Protein AF-A0A524NB80-F1 (afdb_monomer)

pLDDT: mean 94.78, std 6.12, range [60.34, 98.38]

Radius of gyration: 12.1 Å; Cα contacts (8 Å, |Δi|>4): 89; chains: 1; bounding box: 29×21×28 Å

Mean predicted aligned error: 2.84 Å

Solvent-accessible surface area (backbone atoms only — not comparable to full-atom values): 3983 Å² total; per-residue (Å²): 132,77,40,30,37,41,35,28,47,80,86,38,70,68,58,45,58,48,50,51,52,52,48,63,75,64,72,43,93,54,54,40,83,42,46,58,86,75,63,47,72,71,62,62,69,67,42,77,40,80,44,81,50,77,68,74,37,95,97,72,39,71,75,130

Foldseek 3Di:
DFAEEEEEAPVDDPLVVVLVVVCVVVVDPSYYYHHNVPDDPVRVVSGPYYHYTWDADDPGDTDD

Secondary structure (DSSP, 8-state):
---EEEEE-TT-HHHHHHHHHHHHHHT-TTEEEEETTT--HHHHHT-SEEEEE---BTTTBPP-

Nearest PDB structures (foldseek):
  3esz-assembly2_B  TM=8.929E-01  e=1.056E-02  Nostoc sp. PCC 7119
  2v5v-assembly2_B  TM=8.978E-01  e=2.200E-02  Nostoc sp. PCC 7119
  2kqu-assembly1_A  TM=5.952E-01  e=1.576E-02  Nostoc sp. PCC 7119
  8fkv-assembly1_NS  TM=5.259E-01  e=7.282E+00  Homo sapiens

Structure (mmCIF, N/CA/C/O backbone):
data_AF-A0A524NB80-F1
#
_entry.id   AF-A0A524NB80-F1
#
loop_
_atom_site.group_PDB
_atom_site.id
_atom_site.type_symbol
_atom_site.label_atom_id
_atom_site.label_alt_id
_atom_site.label_comp_id
_atom_site.label_asym_id
_atom_site.label_entity_id
_atom_site.label_seq_id
_atom_site.pdbx_PDB_ins_code
_atom_site.Cartn_x
_atom_site.Cartn_y
_atom_site.Cartn_z
_atom_site.occupancy
_atom_site.B_iso_or_equiv
_atom_site.auth_seq_id
_atom_site.auth_comp_id
_atom_site.auth_asym_id
_atom_site.auth_atom_id
_atom_site.pdbx_PDB_model_num
ATOM 1 N N . MET A 1 1 ? -15.875 3.609 13.639 1.00 60.34 1 MET A N 1
ATOM 2 C CA . MET A 1 1 ? -15.821 3.460 12.169 1.00 60.34 1 MET A CA 1
ATOM 3 C C . MET A 1 1 ? -14.571 2.671 11.854 1.00 60.34 1 MET A C 1
ATOM 5 O O . MET A 1 1 ? -13.554 2.962 12.469 1.00 60.34 1 MET A O 1
ATOM 9 N N . ASN A 1 2 ? -14.671 1.659 10.991 1.00 79.44 2 ASN A N 1
ATOM 10 C CA . ASN A 1 2 ? -13.554 0.755 10.719 1.00 79.44 2 ASN A CA 1
ATOM 11 C C . ASN A 1 2 ? -12.551 1.437 9.781 1.00 79.44 2 ASN A C 1
ATOM 13 O O . ASN A 1 2 ? -12.930 1.775 8.654 1.00 79.44 2 ASN A O 1
ATOM 17 N N . LYS A 1 3 ? -11.304 1.630 10.219 1.00 90.62 3 LYS A N 1
ATOM 18 C CA . LYS A 1 3 ? -10.268 2.286 9.407 1.00 90.62 3 LYS A CA 1
ATOM 19 C C . LYS A 1 3 ? -9.768 1.326 8.331 1.00 90.62 3 LYS A C 1
ATOM 21 O O . LYS A 1 3 ? -9.393 0.196 8.643 1.00 90.62 3 LYS A O 1
ATOM 26 N N . THR A 1 4 ? -9.750 1.777 7.079 1.00 96.19 4 THR A N 1
ATOM 27 C CA . THR A 1 4 ? -9.239 0.986 5.952 1.00 96.19 4 THR A CA 1
ATOM 28 C C . THR A 1 4 ? -8.016 1.665 5.367 1.00 96.19 4 THR A C 1
ATOM 30 O O . THR A 1 4 ? -8.058 2.861 5.087 1.00 96.19 4 THR A O 1
ATOM 33 N N . ALA A 1 5 ? -6.956 0.902 5.127 1.00 97.88 5 ALA A N 1
ATOM 34 C CA . ALA A 1 5 ? -5.774 1.403 4.437 1.00 97.88 5 ALA A CA 1
ATOM 35 C C . ALA A 1 5 ? -5.620 0.764 3.056 1.00 97.88 5 ALA A C 1
ATOM 37 O O . ALA A 1 5 ? -5.774 -0.450 2.902 1.00 97.88 5 ALA A O 1
ATOM 38 N N . ILE A 1 6 ? -5.263 1.583 2.066 1.00 98.25 6 ILE A N 1
ATOM 39 C CA . ILE A 1 6 ? -4.618 1.133 0.834 1.00 98.25 6 ILE A CA 1
ATOM 40 C C . ILE A 1 6 ? -3.123 1.378 1.010 1.00 98.25 6 ILE A C 1
ATOM 42 O O . ILE A 1 6 ? -2.681 2.525 1.063 1.00 98.25 6 ILE A O 1
ATOM 46 N N . ILE A 1 7 ? -2.352 0.301 1.103 1.00 98.06 7 ILE A N 1
ATOM 47 C CA . ILE A 1 7 ? -0.918 0.355 1.383 1.00 98.06 7 ILE A CA 1
ATOM 48 C C . ILE A 1 7 ? -0.158 -0.037 0.121 1.00 98.06 7 ILE A C 1
ATOM 50 O O . ILE A 1 7 ? -0.372 -1.123 -0.422 1.00 98.06 7 ILE A O 1
ATOM 54 N N . TYR A 1 8 ? 0.713 0.847 -0.361 1.00 97.75 8 TYR A N 1
ATOM 55 C CA . TYR A 1 8 ? 1.564 0.614 -1.530 1.00 97.75 8 TYR A CA 1
ATOM 56 C C . TYR A 1 8 ? 2.829 1.479 -1.459 1.00 97.75 8 TYR A C 1
ATOM 58 O O . TYR A 1 8 ? 2.866 2.466 -0.730 1.00 97.75 8 TYR A O 1
ATOM 66 N N . SER A 1 9 ? 3.869 1.137 -2.223 1.00 96.31 9 SER A N 1
ATOM 67 C CA . SER A 1 9 ? 5.062 1.993 -2.351 1.00 96.31 9 SER A CA 1
ATOM 68 C C . SER A 1 9 ? 4.743 3.226 -3.198 1.00 96.31 9 SER A C 1
ATOM 70 O O . SER A 1 9 ? 4.357 3.106 -4.369 1.00 96.31 9 SER A O 1
ATOM 72 N N . PHE A 1 10 ? 4.943 4.424 -2.650 1.00 95.88 10 PHE A N 1
ATOM 73 C CA . PHE A 1 10 ? 4.678 5.675 -3.373 1.00 95.88 10 PHE A CA 1
ATOM 74 C C . PHE A 1 10 ? 5.659 5.912 -4.536 1.00 95.88 10 PHE A C 1
ATOM 76 O O . PHE A 1 10 ? 5.358 6.684 -5.450 1.00 95.88 10 PHE A O 1
ATOM 83 N N . ASN A 1 11 ? 6.766 5.165 -4.592 1.00 94.44 11 ASN A N 1
ATOM 84 C CA . ASN A 1 11 ? 7.685 5.149 -5.731 1.00 94.44 11 ASN A CA 1
ATOM 85 C C . ASN A 1 11 ? 7.104 4.434 -6.968 1.00 94.44 11 ASN A C 1
ATOM 87 O O . ASN A 1 11 ? 7.619 4.558 -8.087 1.00 94.44 11 ASN A O 1
ATOM 91 N N . THR A 1 12 ? 5.992 3.706 -6.821 1.00 94.69 12 THR A N 1
ATOM 92 C CA . THR A 1 12 ? 5.370 2.955 -7.917 1.00 94.69 12 THR A CA 1
ATOM 93 C C . THR A 1 12 ? 4.334 3.784 -8.687 1.00 94.69 12 THR A C 1
ATOM 95 O O . THR A 1 12 ? 3.258 4.133 -8.208 1.00 94.69 12 THR A O 1
ATOM 98 N N . LYS A 1 13 ? 4.607 4.055 -9.971 1.00 94.56 13 LYS A N 1
ATOM 99 C CA . LYS A 1 13 ? 3.732 4.916 -10.795 1.00 94.56 13 LYS A CA 1
ATOM 100 C C . LYS A 1 13 ? 2.366 4.302 -11.114 1.00 94.56 13 LYS A C 1
ATOM 102 O O . LYS A 1 13 ? 1.349 4.986 -11.056 1.00 94.56 13 LYS A O 1
ATOM 107 N N . LYS A 1 14 ? 2.334 3.039 -11.556 1.00 97.69 14 LYS A N 1
ATOM 108 C CA . LYS A 1 14 ? 1.084 2.399 -12.011 1.00 97.69 14 LYS A CA 1
ATOM 109 C C . LYS A 1 14 ? 0.216 1.967 -10.834 1.00 97.69 14 LYS A C 1
ATOM 111 O O . LYS A 1 14 ? -0.981 2.216 -10.873 1.00 97.69 14 LYS A O 1
ATOM 116 N N . THR A 1 15 ? 0.814 1.383 -9.800 1.00 98.06 15 THR A N 1
ATOM 117 C CA . THR A 1 15 ? 0.090 0.978 -8.591 1.00 98.06 15 THR A CA 1
ATOM 118 C C . THR A 1 15 ? -0.498 2.190 -7.880 1.00 98.06 15 THR A C 1
ATOM 120 O O . THR A 1 15 ? -1.681 2.149 -7.573 1.00 98.06 15 THR A O 1
ATOM 123 N N . GLY A 1 16 ? 0.241 3.303 -7.758 1.00 97.69 16 GLY A N 1
ATOM 124 C CA . GLY A 1 16 ? -0.310 4.548 -7.209 1.00 97.69 16 GLY A CA 1
ATOM 125 C C . GLY A 1 16 ? -1.533 5.063 -7.972 1.00 97.69 16 GLY A C 1
ATOM 126 O O . GLY A 1 16 ? -2.559 5.346 -7.368 1.00 97.69 16 GLY A O 1
ATOM 127 N N . LYS A 1 17 ? -1.506 5.068 -9.313 1.00 98.25 17 LYS A N 1
ATOM 128 C CA . LYS A 1 17 ? -2.695 5.433 -10.113 1.00 98.25 17 LYS A CA 1
ATOM 129 C C . LYS A 1 17 ? -3.897 4.519 -9.870 1.00 98.25 17 LYS A C 1
ATOM 131 O O . LYS A 1 17 ? -5.031 4.969 -9.983 1.00 98.25 17 LYS A O 1
ATOM 136 N N . ILE A 1 18 ? -3.667 3.231 -9.621 1.00 98.38 18 ILE A N 1
ATOM 137 C CA . ILE A 1 18 ? -4.748 2.293 -9.305 1.00 98.38 18 ILE A CA 1
ATOM 138 C C . ILE A 1 18 ? -5.237 2.496 -7.869 1.00 98.38 18 ILE A C 1
ATOM 140 O O . ILE A 1 18 ? -6.441 2.452 -7.659 1.00 98.38 18 ILE A O 1
ATOM 144 N N . ALA A 1 19 ? -4.349 2.776 -6.913 1.00 98.06 19 ALA A N 1
ATOM 145 C CA . ALA A 1 19 ? -4.713 3.095 -5.535 1.00 98.06 19 ALA A CA 1
ATOM 146 C C . ALA A 1 19 ? -5.624 4.331 -5.458 1.00 98.06 19 ALA A C 1
ATOM 148 O O . ALA A 1 19 ? -6.671 4.264 -4.820 1.00 98.06 19 ALA A O 1
ATOM 149 N N . GLU A 1 20 ? -5.285 5.403 -6.181 1.00 97.44 20 GLU A N 1
ATOM 150 C CA . GLU A 1 20 ? -6.129 6.603 -6.284 1.00 97.44 20 GLU A CA 1
ATOM 151 C C . GLU A 1 20 ? -7.496 6.282 -6.893 1.00 97.44 20 GLU A C 1
ATOM 153 O O . GLU A 1 20 ? -8.522 6.616 -6.316 1.00 97.44 20 GLU A O 1
ATOM 158 N N . ARG A 1 21 ? -7.536 5.531 -8.002 1.00 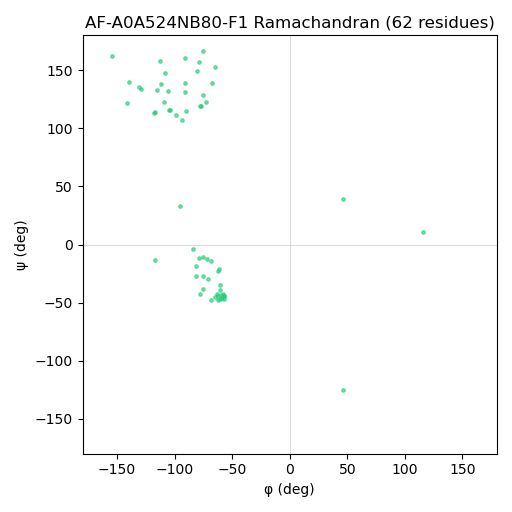98.06 21 ARG A N 1
ATOM 159 C CA . ARG A 1 21 ? -8.809 5.115 -8.613 1.00 98.06 21 ARG A CA 1
ATOM 160 C C . ARG A 1 21 ? -9.662 4.260 -7.679 1.00 98.06 21 ARG A C 1
ATOM 162 O O . ARG A 1 21 ? -10.873 4.406 -7.671 1.00 98.06 21 ARG A O 1
ATOM 169 N N . ILE A 1 22 ? -9.054 3.353 -6.911 1.00 97.75 22 ILE A N 1
ATOM 170 C CA . ILE A 1 22 ? -9.780 2.572 -5.901 1.00 97.75 22 ILE A CA 1
ATOM 171 C C . ILE A 1 22 ? -10.351 3.525 -4.848 1.00 97.75 22 ILE A C 1
ATOM 173 O O . ILE A 1 22 ? -11.531 3.426 -4.534 1.00 97.75 22 ILE A O 1
ATOM 177 N N . LYS A 1 23 ? -9.549 4.462 -4.330 1.00 96.44 23 LYS A N 1
ATOM 178 C CA . LYS A 1 23 ? -10.009 5.450 -3.348 1.00 96.44 23 LYS A CA 1
ATOM 179 C C . LYS A 1 23 ? -11.191 6.276 -3.872 1.00 96.44 23 LYS A C 1
ATOM 181 O O . LYS A 1 23 ? -12.180 6.407 -3.160 1.00 96.44 23 LYS A O 1
ATOM 186 N N . GLU A 1 24 ? -11.096 6.780 -5.102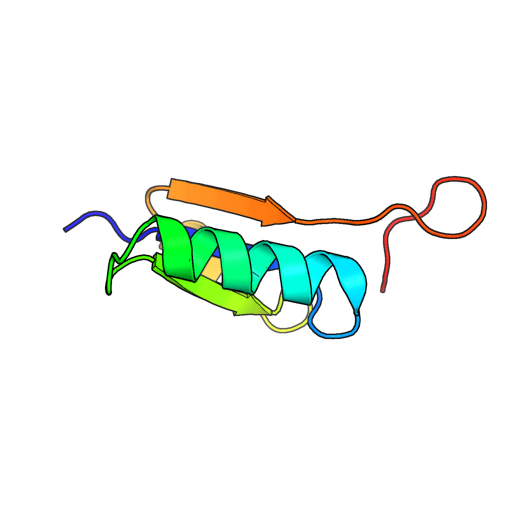 1.00 96.81 24 GLU A N 1
ATOM 187 C CA . GLU A 1 24 ? -12.151 7.549 -5.777 1.00 96.81 24 GLU A CA 1
ATOM 188 C C . GLU A 1 24 ? -13.450 6.743 -5.937 1.00 96.81 24 GLU A C 1
ATOM 190 O O . GLU A 1 24 ? -14.525 7.265 -5.671 1.00 96.81 24 GLU A O 1
ATOM 195 N N . GLU A 1 25 ? -13.368 5.467 -6.327 1.00 97.31 25 GLU A N 1
ATOM 196 C CA . GLU A 1 25 ? -14.550 4.610 -6.525 1.00 97.31 25 GLU A CA 1
ATOM 197 C C . GLU A 1 25 ? -15.251 4.223 -5.216 1.00 97.31 25 GLU A C 1
ATOM 199 O O . GLU A 1 25 ? -16.459 3.990 -5.202 1.00 97.31 25 GLU A O 1
ATOM 204 N N . PHE A 1 26 ? -14.509 4.125 -4.110 1.00 94.75 26 PHE A N 1
ATOM 205 C CA . PHE A 1 26 ? -15.108 3.857 -2.802 1.00 94.75 26 PHE A CA 1
ATOM 206 C C . PHE A 1 26 ? -15.813 5.084 -2.210 1.00 94.75 26 PHE A C 1
ATOM 208 O O . PHE A 1 26 ? -16.729 4.886 -1.413 1.00 94.75 26 PHE A O 1
ATOM 215 N N . ASP A 1 27 ? -15.385 6.303 -2.570 1.00 92.19 27 ASP A N 1
ATOM 216 C CA . ASP A 1 27 ? -15.912 7.577 -2.046 1.00 92.19 27 ASP A CA 1
ATOM 217 C C . ASP A 1 27 ? -16.050 7.570 -0.503 1.00 92.19 27 ASP A C 1
ATOM 219 O O . ASP A 1 27 ? -17.040 8.019 0.073 1.00 92.19 27 ASP A O 1
ATOM 223 N N . ASP A 1 28 ? -15.065 6.969 0.183 1.00 90.38 28 ASP A N 1
ATOM 224 C CA . ASP A 1 28 ? -15.050 6.767 1.639 1.00 90.38 28 ASP A CA 1
ATOM 225 C C . ASP A 1 28 ? -13.879 7.526 2.276 1.00 90.38 28 ASP A C 1
ATOM 227 O O . ASP A 1 28 ? -12.710 7.170 2.106 1.00 90.38 28 ASP A O 1
ATOM 231 N N . ASP A 1 29 ? -14.194 8.537 3.087 1.00 88.56 29 ASP A N 1
ATOM 232 C CA . ASP A 1 29 ? -13.206 9.329 3.830 1.00 88.56 29 ASP A CA 1
ATOM 233 C C . ASP A 1 29 ? -12.372 8.496 4.824 1.00 88.56 29 ASP A C 1
ATOM 235 O O . ASP A 1 29 ? -11.274 8.898 5.213 1.00 88.56 29 ASP A O 1
ATOM 239 N N . ASN A 1 30 ? -12.854 7.317 5.235 1.00 91.56 30 ASN A N 1
ATOM 240 C CA . ASN A 1 30 ? -12.133 6.413 6.141 1.00 91.56 30 ASN A CA 1
ATOM 241 C C . ASN A 1 30 ? -11.130 5.505 5.418 1.00 91.56 30 ASN A C 1
ATOM 243 O O . ASN A 1 30 ? -10.436 4.722 6.078 1.00 91.56 30 ASN A O 1
ATOM 247 N N . LEU A 1 31 ? -11.075 5.578 4.084 1.00 95.19 31 LEU A N 1
ATOM 248 C CA . LEU A 1 31 ? -10.124 4.867 3.244 1.00 95.19 31 LEU A CA 1
ATOM 249 C C . LEU A 1 31 ? -8.909 5.759 2.981 1.00 95.19 31 LEU A C 1
ATOM 251 O O . LEU A 1 31 ? -8.973 6.718 2.208 1.00 95.19 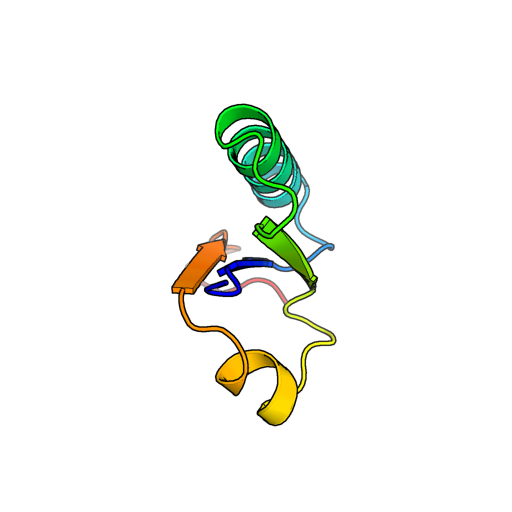31 LEU A O 1
ATOM 255 N N . ILE A 1 32 ? -7.784 5.444 3.616 1.00 96.06 32 ILE A N 1
ATOM 256 C CA . ILE A 1 32 ? -6.564 6.253 3.522 1.00 96.06 32 ILE A CA 1
ATOM 257 C C . ILE A 1 32 ? -5.479 5.562 2.694 1.00 96.06 32 ILE A C 1
ATOM 259 O O . ILE A 1 32 ? -5.385 4.336 2.678 1.00 96.06 32 ILE A O 1
ATOM 263 N N . LEU A 1 33 ? -4.663 6.356 1.999 1.00 97.56 33 LEU A N 1
ATOM 264 C CA . LEU A 1 33 ? -3.480 5.871 1.289 1.00 97.56 33 LEU A CA 1
ATOM 265 C C . LEU A 1 33 ? -2.284 5.951 2.230 1.00 97.56 33 LEU A C 1
ATOM 267 O O . LEU A 1 33 ? -2.065 6.997 2.839 1.00 97.56 33 LEU A O 1
ATOM 271 N N . VAL A 1 34 ? -1.518 4.869 2.335 1.00 97.81 34 VAL A N 1
ATOM 272 C CA . VAL A 1 34 ? -0.353 4.794 3.222 1.00 97.81 34 VAL A CA 1
ATOM 273 C C . VAL A 1 34 ? 0.855 4.293 2.441 1.00 97.81 34 VAL A C 1
ATOM 275 O O . VAL A 1 34 ? 0.758 3.324 1.681 1.00 97.81 34 VAL A O 1
ATOM 278 N N . ASN A 1 35 ? 1.991 4.964 2.623 1.00 97.38 35 ASN A N 1
ATOM 279 C CA . ASN A 1 35 ? 3.236 4.594 1.969 1.00 97.38 35 ASN A CA 1
ATOM 280 C C . ASN A 1 35 ? 3.860 3.375 2.660 1.00 97.38 35 ASN A C 1
ATOM 282 O O . ASN A 1 35 ? 4.213 3.430 3.836 1.00 97.38 35 ASN A O 1
ATOM 286 N N . ALA A 1 36 ? 4.021 2.282 1.916 1.00 96.56 36 ALA A N 1
ATOM 287 C CA . ALA A 1 36 ? 4.589 1.033 2.423 1.00 96.56 36 ALA A CA 1
ATOM 288 C C . ALA A 1 36 ? 6.047 1.171 2.900 1.00 96.56 36 ALA A C 1
ATOM 290 O O . ALA A 1 36 ? 6.495 0.367 3.710 1.00 96.56 36 ALA A O 1
ATOM 291 N N . GLU A 1 37 ? 6.778 2.172 2.405 1.00 94.12 37 GLU A N 1
ATOM 292 C CA . GLU A 1 37 ? 8.190 2.403 2.742 1.00 94.12 37 GLU A CA 1
ATOM 293 C C . GLU A 1 37 ? 8.383 3.142 4.074 1.00 94.12 37 GLU A C 1
ATOM 295 O O . GLU A 1 37 ? 9.467 3.114 4.651 1.00 94.12 37 GLU A O 1
ATOM 300 N N . GLU A 1 38 ? 7.337 3.810 4.563 1.00 96.06 38 GLU A N 1
ATOM 301 C CA . GLU A 1 38 ? 7.404 4.688 5.739 1.00 96.06 38 GLU A CA 1
ATOM 302 C C . GLU A 1 38 ? 6.522 4.196 6.896 1.00 96.06 38 GLU A C 1
ATOM 304 O O . GLU A 1 38 ? 6.661 4.676 8.022 1.00 96.06 38 GLU A O 1
ATOM 309 N N . ILE A 1 39 ? 5.624 3.241 6.636 1.00 96.62 39 ILE A N 1
ATOM 310 C CA . ILE A 1 39 ? 4.677 2.732 7.628 1.00 96.62 39 ILE A CA 1
ATOM 311 C C . ILE A 1 39 ? 5.383 1.956 8.748 1.00 96.62 39 ILE A C 1
ATOM 313 O O . ILE A 1 39 ? 6.279 1.142 8.519 1.00 96.62 39 ILE A O 1
ATOM 317 N N . THR A 1 40 ? 4.936 2.176 9.983 1.00 97.88 40 THR A N 1
ATOM 318 C CA . THR A 1 40 ? 5.393 1.411 11.152 1.00 97.88 40 THR A CA 1
ATOM 319 C C . THR A 1 40 ? 4.516 0.182 11.405 1.00 97.88 40 THR A C 1
ATOM 321 O O . THR A 1 40 ? 3.366 0.124 10.975 1.00 97.88 40 THR A O 1
ATOM 324 N N . GLU A 1 41 ? 5.027 -0.799 12.154 1.00 97.31 41 GLU A N 1
ATOM 325 C CA . GLU A 1 41 ? 4.241 -1.972 12.569 1.00 97.31 41 GLU A CA 1
ATOM 326 C C . GLU A 1 41 ? 2.991 -1.575 13.373 1.00 97.31 41 GLU A C 1
ATOM 328 O O .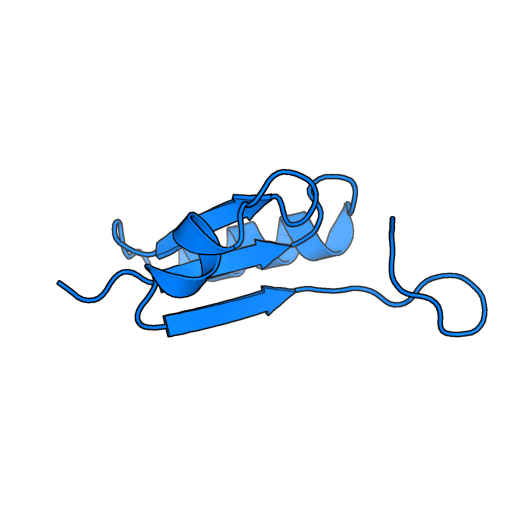 GLU A 1 41 ? 1.904 -2.095 13.124 1.00 97.31 41 GLU A O 1
ATOM 333 N N . GLU A 1 42 ? 3.127 -0.619 14.297 1.00 97.56 42 GLU A N 1
ATOM 334 C CA . GLU A 1 42 ? 2.010 -0.129 15.113 1.00 97.56 42 GLU A CA 1
ATOM 335 C C . GLU A 1 42 ? 0.916 0.507 14.247 1.00 97.56 42 GLU A C 1
ATOM 337 O O . GLU A 1 42 ? -0.268 0.214 14.421 1.00 97.56 42 GLU A O 1
ATOM 342 N N . GLU A 1 43 ? 1.303 1.329 13.269 1.00 96.81 43 GLU A N 1
ATOM 343 C CA . GLU A 1 43 ? 0.359 1.931 12.330 1.00 96.81 43 GLU A CA 1
ATOM 344 C C . GLU A 1 43 ? -0.314 0.870 11.453 1.00 96.81 43 GLU A C 1
ATOM 346 O O . GLU A 1 43 ? -1.541 0.873 11.337 1.00 96.81 43 GLU A O 1
ATOM 351 N N . PHE A 1 44 ? 0.452 -0.081 10.906 1.00 96.81 44 PHE A N 1
ATOM 352 C CA . PHE A 1 44 ? -0.075 -1.177 10.088 1.00 96.81 44 PHE A CA 1
ATOM 353 C C . PHE A 1 44 ? -1.134 -1.998 10.840 1.00 96.81 44 PHE A C 1
ATOM 355 O O . PHE A 1 44 ? -2.195 -2.297 10.291 1.00 96.81 44 PHE A O 1
ATOM 362 N N . LEU A 1 45 ? -0.873 -2.330 12.108 1.00 96.75 45 LEU A N 1
ATOM 363 C CA . LEU A 1 45 ? -1.781 -3.111 12.954 1.00 96.75 45 LEU A CA 1
ATOM 364 C C . LEU A 1 45 ? -2.995 -2.315 13.460 1.00 96.75 45 LEU A C 1
ATOM 366 O O . LEU A 1 45 ? -3.931 -2.908 13.994 1.00 96.75 45 LEU A O 1
ATOM 370 N N . SER A 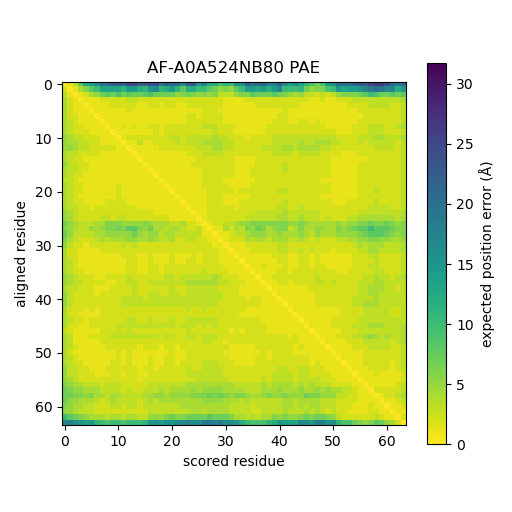1 46 ? -3.007 -0.989 13.295 1.00 96.00 46 SER A N 1
ATOM 371 C CA . SER A 1 46 ? -4.114 -0.128 13.730 1.00 96.00 46 SER A CA 1
ATOM 372 C C . SER A 1 46 ? -5.326 -0.128 12.784 1.00 96.00 46 SER A C 1
ATOM 374 O O . SER A 1 46 ? -6.381 0.406 13.141 1.00 96.00 46 SER A O 1
ATOM 376 N N . PHE A 1 47 ? -5.190 -0.697 11.581 1.00 96.94 47 PHE A N 1
ATOM 377 C CA . PHE A 1 47 ? -6.251 -0.755 10.574 1.00 96.94 47 PHE A CA 1
ATOM 378 C C . PHE A 1 47 ? -7.094 -2.026 10.694 1.00 96.94 47 PHE A C 1
ATOM 380 O O . PHE A 1 47 ? -6.574 -3.129 10.834 1.00 96.94 47 PHE A O 1
ATOM 387 N N . ASP A 1 48 ? -8.411 -1.888 10.535 1.00 96.44 48 ASP A N 1
ATOM 388 C CA . ASP A 1 48 ? -9.343 -3.022 10.565 1.00 96.44 48 ASP A CA 1
ATOM 389 C C . ASP A 1 48 ? -9.393 -3.771 9.225 1.00 96.44 48 ASP A C 1
ATOM 391 O O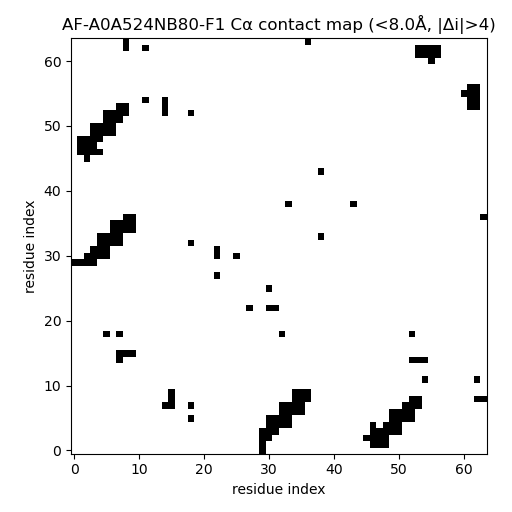 . ASP A 1 48 ? -9.769 -4.943 9.155 1.00 96.44 48 ASP A O 1
ATOM 395 N N . ARG A 1 49 ? -9.098 -3.064 8.128 1.00 96.44 49 ARG A N 1
ATOM 396 C CA . ARG A 1 49 ? -9.208 -3.555 6.750 1.00 96.44 49 ARG A CA 1
ATOM 397 C C . ARG A 1 49 ? -8.022 -3.061 5.932 1.00 96.44 49 ARG A C 1
ATOM 399 O O . ARG A 1 49 ? -7.631 -1.901 6.040 1.00 96.44 49 ARG A O 1
ATOM 406 N N . LEU A 1 50 ? -7.493 -3.929 5.075 1.00 97.62 50 LEU A N 1
ATOM 407 C CA . LEU A 1 50 ? -6.289 -3.656 4.294 1.00 97.62 50 LEU A CA 1
ATOM 408 C C . LEU A 1 50 ? -6.504 -3.987 2.815 1.00 97.62 50 LEU A C 1
ATOM 410 O O . LEU A 1 50 ? -7.021 -5.051 2.475 1.00 97.62 50 LEU A O 1
ATOM 414 N N . ILE A 1 51 ? -6.046 -3.092 1.944 1.00 97.94 51 ILE A N 1
ATOM 415 C CA . ILE A 1 51 ? -5.854 -3.313 0.510 1.00 97.94 51 ILE A CA 1
ATOM 416 C C . ILE A 1 51 ? -4.357 -3.142 0.246 1.00 97.94 51 ILE A C 1
ATOM 418 O O . ILE A 1 51 ? -3.820 -2.049 0.403 1.00 97.94 51 ILE A O 1
ATOM 422 N N . LEU A 1 52 ? -3.667 -4.218 -0.131 1.00 97.94 52 LEU A N 1
ATOM 423 C CA . LEU A 1 52 ? -2.214 -4.209 -0.319 1.00 97.94 52 LEU A CA 1
ATOM 424 C C . LEU A 1 52 ? -1.880 -4.181 -1.812 1.00 97.94 52 LEU A C 1
ATOM 426 O O . LEU A 1 52 ? -2.204 -5.112 -2.550 1.00 97.94 52 LEU A O 1
ATOM 430 N N . GLY A 1 53 ? -1.253 -3.096 -2.260 1.00 97.62 53 GLY A N 1
ATOM 431 C CA . GLY A 1 53 ? -0.858 -2.884 -3.645 1.00 97.62 53 GLY A CA 1
ATOM 432 C C . GLY A 1 53 ? 0.642 -3.064 -3.822 1.00 97.62 53 GLY A C 1
ATOM 433 O O . GLY A 1 53 ? 1.429 -2.264 -3.324 1.00 97.62 53 GLY A O 1
ATOM 434 N N . VAL A 1 54 ? 1.047 -4.071 -4.598 1.00 97.12 54 VAL A N 1
ATOM 435 C CA . VAL A 1 54 ? 2.460 -4.298 -4.905 1.00 97.12 54 VAL A CA 1
ATOM 436 C C . VAL A 1 54 ? 2.636 -4.740 -6.363 1.00 97.12 54 VAL A C 1
ATOM 438 O O . VAL A 1 54 ? 2.001 -5.701 -6.797 1.00 97.12 54 VAL A O 1
ATOM 441 N N . PRO A 1 55 ? 3.421 -4.015 -7.179 1.00 96.75 55 PRO A N 1
ATOM 442 C CA . PRO A 1 55 ? 3.861 -4.515 -8.472 1.00 96.75 55 PRO A CA 1
ATOM 443 C C . PRO A 1 55 ? 4.969 -5.562 -8.301 1.00 96.75 55 PRO A C 1
ATOM 445 O O . PRO A 1 55 ? 5.597 -5.653 -7.255 1.00 96.75 55 PRO A O 1
ATOM 448 N N . THR A 1 56 ? 5.260 -6.299 -9.366 1.00 96.38 56 THR A N 1
ATOM 449 C CA . THR A 1 56 ? 6.447 -7.158 -9.453 1.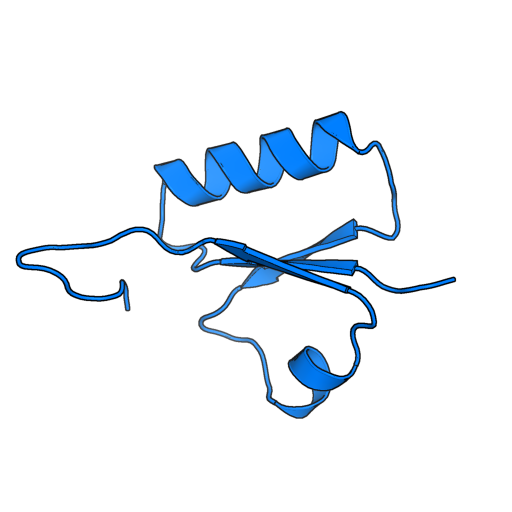00 96.38 56 THR A CA 1
ATOM 450 C C . THR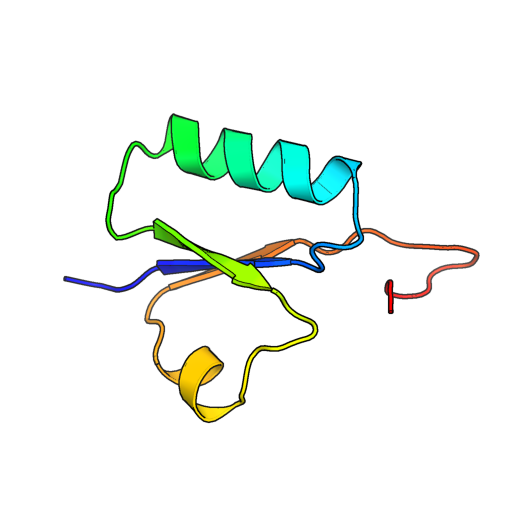 A 1 56 ? 7.473 -6.498 -10.367 1.00 96.38 56 THR A C 1
ATOM 452 O O . THR A 1 56 ? 7.110 -6.020 -11.447 1.00 96.38 56 THR A O 1
ATOM 455 N N . TRP A 1 57 ? 8.730 -6.429 -9.933 1.00 93.50 57 TRP A N 1
ATOM 456 C CA . TRP A 1 57 ? 9.856 -5.849 -10.671 1.0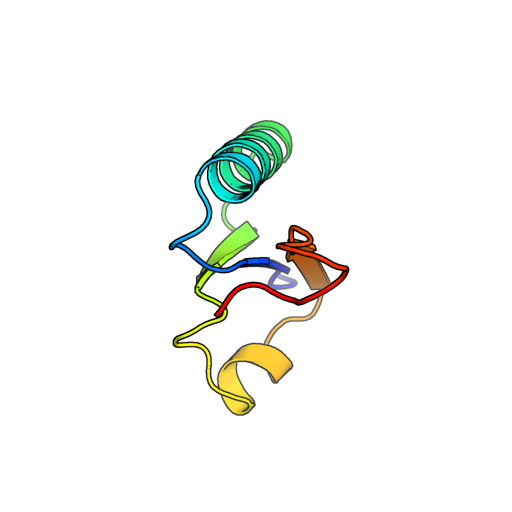0 93.50 57 TRP A CA 1
ATOM 457 C C . TRP A 1 57 ? 10.871 -6.926 -11.075 1.00 93.50 57 TRP A C 1
ATOM 459 O O . TRP A 1 57 ? 10.915 -8.006 -10.489 1.00 93.50 57 TRP A O 1
ATOM 469 N N . PHE A 1 58 ? 11.668 -6.621 -12.104 1.00 92.88 58 PHE A N 1
ATOM 470 C CA . PHE A 1 58 ? 12.724 -7.495 -12.634 1.00 92.88 58 PHE A CA 1
ATOM 471 C C . PHE A 1 58 ? 12.249 -8.949 -12.829 1.00 92.88 58 PHE A C 1
ATOM 473 O O . PHE A 1 58 ? 11.230 -9.165 -13.488 1.00 92.88 58 PHE A O 1
ATOM 480 N N . ASP A 1 59 ? 12.951 -9.921 -12.244 1.00 95.81 59 ASP A N 1
ATOM 481 C CA . ASP A 1 59 ? 12.688 -11.359 -12.378 1.00 95.81 59 ASP A CA 1
ATOM 482 C C . ASP A 1 59 ? 11.816 -11.924 -11.238 1.00 95.81 59 ASP A C 1
ATOM 484 O O . ASP A 1 59 ? 11.967 -13.077 -10.833 1.00 95.81 59 ASP A O 1
ATOM 488 N N . GLY A 1 60 ? 10.878 -11.127 -10.710 1.00 95.75 60 GLY A N 1
ATOM 489 C CA . GLY A 1 60 ? 9.935 -11.575 -9.673 1.00 95.75 60 GLY A CA 1
ATOM 490 C C . GLY A 1 60 ? 10.066 -10.867 -8.324 1.00 95.75 60 GLY A C 1
ATOM 491 O O . GLY A 1 60 ? 9.470 -11.306 -7.343 1.00 95.75 60 GLY A O 1
ATOM 492 N N . GLU A 1 61 ? 10.840 -9.791 -8.261 1.00 94.94 61 GLU A N 1
ATOM 493 C CA . GLU A 1 61 ? 11.141 -9.056 -7.037 1.00 94.94 61 GLU A CA 1
ATOM 494 C C . GLU A 1 61 ? 9.993 -8.126 -6.627 1.00 94.94 61 GLU A C 1
ATOM 496 O O . GLU A 1 61 ? 9.179 -7.688 -7.448 1.00 94.94 61 GLU A O 1
ATOM 501 N N . LEU A 1 62 ? 9.945 -7.796 -5.337 1.00 92.81 62 LEU A N 1
ATOM 502 C CA . LEU A 1 62 ? 9.116 -6.704 -4.834 1.00 92.81 62 LEU A CA 1
ATOM 503 C C . LEU A 1 62 ? 9.835 -5.366 -5.074 1.00 92.81 62 LEU A C 1
ATOM 505 O O . LEU A 1 62 ? 11.066 -5.331 -5.073 1.00 92.81 62 LEU A O 1
ATOM 509 N N . PRO A 1 63 ? 9.099 -4.264 -5.290 1.00 87.00 63 PRO A N 1
ATOM 510 C CA . PRO A 1 63 ? 9.693 -2.937 -5.328 1.00 87.00 63 PRO A CA 1
ATOM 511 C C . PRO A 1 63 ? 10.263 -2.571 -3.956 1.00 87.00 63 PRO A C 1
ATOM 513 O O . PRO A 1 63 ? 9.773 -3.044 -2.927 1.00 87.00 63 PRO A O 1
ATOM 516 N N . ASN A 1 64 ? 11.280 -1.717 -3.987 1.00 71.69 64 ASN A N 1
ATOM 517 C CA . ASN A 1 64 ? 11.951 -1.168 -2.813 1.00 71.69 64 ASN A CA 1
ATOM 518 C C . ASN A 1 64 ? 11.326 0.166 -2.412 1.00 71.69 64 ASN A C 1
ATOM 520 O O . ASN A 1 64 ? 11.020 0.946 -3.349 1.00 71.69 64 ASN A O 1
#

Sequence (64 aa):
MNKTAIIYSFNTKKTGKIAERIKEEFDDDNLILVNAEEITEEEFLSFDRLILGVPTWFDGELPN